Protein AF-A0A819L5E0-F1 (afdb_monomer_lite)

Structure (mmCIF, N/CA/C/O backbone):
data_AF-A0A819L5E0-F1
#
_entry.id   AF-A0A819L5E0-F1
#
loop_
_atom_site.group_PDB
_atom_site.id
_atom_site.type_symbol
_atom_site.label_atom_id
_atom_site.label_alt_id
_atom_site.label_comp_id
_atom_site.label_asym_id
_atom_site.label_entity_id
_atom_site.label_seq_id
_atom_site.pdbx_PDB_ins_code
_atom_site.Cartn_x
_atom_site.Cartn_y
_atom_site.Cartn_z
_atom_site.occup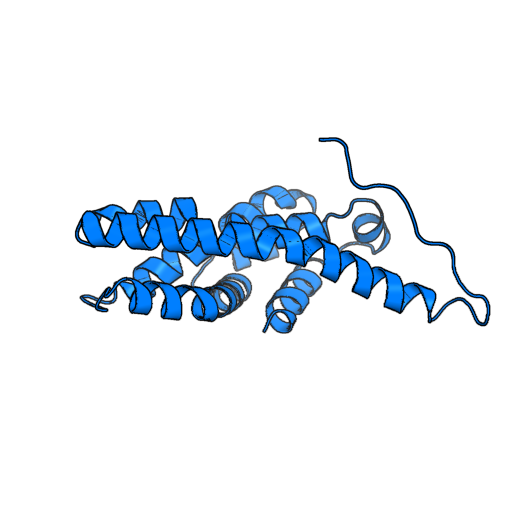ancy
_atom_site.B_iso_or_equiv
_atom_site.auth_seq_id
_atom_site.auth_comp_id
_atom_site.auth_asym_id
_atom_site.auth_atom_id
_atom_site.pdbx_PDB_model_num
ATOM 1 N N . ASN A 1 1 ? 6.641 -13.888 3.696 1.00 53.22 1 ASN A N 1
ATOM 2 C CA . ASN A 1 1 ? 5.994 -13.370 2.470 1.00 53.22 1 ASN A CA 1
ATOM 3 C C . ASN A 1 1 ? 6.698 -12.191 1.804 1.00 53.22 1 ASN A C 1
ATOM 5 O O . ASN A 1 1 ? 6.152 -11.643 0.860 1.00 53.22 1 ASN A O 1
ATOM 9 N N . TYR A 1 2 ? 7.936 -11.851 2.180 1.00 66.38 2 TYR A N 1
ATOM 10 C CA . TYR A 1 2 ? 8.722 -10.840 1.456 1.00 66.38 2 TYR A CA 1
ATOM 11 C C . TYR A 1 2 ? 9.127 -11.281 0.036 1.00 66.38 2 TYR A C 1
ATOM 13 O O . TYR A 1 2 ? 9.378 -10.443 -0.821 1.00 66.38 2 TYR A O 1
ATOM 21 N N . SER A 1 3 ? 9.142 -12.592 -0.227 1.00 71.31 3 SER A N 1
ATOM 22 C CA . SER A 1 3 ? 9.585 -13.184 -1.492 1.00 71.31 3 SER A CA 1
ATOM 23 C C . SER A 1 3 ? 8.715 -12.808 -2.693 1.00 71.31 3 SER A C 1
ATOM 25 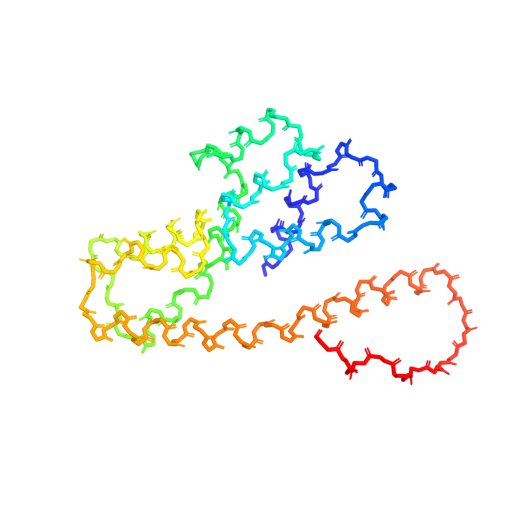O O . SER A 1 3 ? 9.263 -12.470 -3.731 1.00 71.31 3 SER A O 1
ATOM 27 N N . ILE A 1 4 ? 7.383 -12.814 -2.564 1.00 76.75 4 ILE A N 1
ATOM 28 C CA . ILE A 1 4 ? 6.472 -12.557 -3.699 1.00 76.75 4 ILE A CA 1
ATOM 29 C C . ILE A 1 4 ? 6.593 -11.113 -4.191 1.00 76.75 4 ILE A C 1
ATOM 31 O O . ILE A 1 4 ? 6.761 -10.886 -5.384 1.00 76.75 4 ILE A O 1
ATOM 35 N N . LEU A 1 5 ? 6.563 -10.141 -3.273 1.00 81.44 5 LEU A N 1
ATOM 36 C CA . LEU A 1 5 ? 6.744 -8.734 -3.628 1.00 81.44 5 LEU A CA 1
ATOM 37 C C . LEU A 1 5 ? 8.118 -8.502 -4.273 1.00 81.44 5 LEU A C 1
ATOM 39 O O . LEU A 1 5 ? 8.225 -7.726 -5.213 1.00 81.44 5 LEU A O 1
ATOM 43 N N . SER A 1 6 ? 9.156 -9.201 -3.802 1.00 78.56 6 SER A N 1
ATOM 44 C CA . SER A 1 6 ? 10.522 -9.018 -4.309 1.00 78.56 6 SER A CA 1
ATOM 45 C C . SER A 1 6 ? 10.646 -9.544 -5.733 1.00 78.56 6 SER A C 1
ATOM 47 O O . SER A 1 6 ? 11.178 -8.851 -6.593 1.00 78.56 6 SER A O 1
ATOM 49 N N . ILE A 1 7 ? 10.052 -10.709 -6.006 1.00 76.19 7 ILE A N 1
ATOM 50 C CA . ILE A 1 7 ? 9.970 -11.278 -7.355 1.00 76.19 7 ILE A CA 1
ATOM 51 C C . ILE A 1 7 ? 9.215 -10.334 -8.293 1.00 76.19 7 ILE A C 1
ATOM 53 O O . ILE A 1 7 ? 9.703 -10.040 -9.375 1.00 76.19 7 ILE A O 1
ATOM 57 N N . ILE A 1 8 ? 8.053 -9.818 -7.882 1.00 83.00 8 ILE A N 1
ATOM 58 C CA . ILE A 1 8 ? 7.266 -8.908 -8.729 1.00 83.00 8 ILE A CA 1
ATOM 59 C C . ILE A 1 8 ? 8.051 -7.633 -9.035 1.00 83.00 8 ILE A C 1
ATOM 61 O O . ILE A 1 8 ? 8.101 -7.218 -10.186 1.00 83.00 8 ILE A O 1
ATOM 65 N N . LEU A 1 9 ? 8.710 -7.042 -8.036 1.00 83.31 9 LEU A N 1
ATOM 66 C CA . LEU A 1 9 ? 9.545 -5.861 -8.253 1.00 83.31 9 LEU A CA 1
ATOM 67 C C . LEU A 1 9 ? 10.741 -6.158 -9.167 1.00 83.31 9 LEU A C 1
ATOM 69 O O . LEU A 1 9 ? 11.110 -5.296 -9.952 1.00 83.31 9 LEU A O 1
ATOM 73 N N . GLN A 1 10 ? 11.325 -7.357 -9.110 1.00 79.44 10 GLN A N 1
ATOM 74 C CA . GLN A 1 10 ? 12.389 -7.759 -10.040 1.00 79.44 10 GLN A CA 1
ATOM 75 C C . GLN A 1 10 ? 11.862 -7.896 -11.470 1.00 79.44 10 GLN A C 1
ATOM 77 O O . GLN A 1 10 ? 12.503 -7.411 -12.395 1.00 79.44 10 GLN A O 1
ATOM 82 N N . LEU A 1 11 ? 10.679 -8.490 -11.647 1.00 80.94 11 LEU A N 1
ATOM 83 C CA . LEU A 1 11 ? 10.050 -8.651 -12.961 1.00 80.94 11 LEU A CA 1
ATOM 84 C C . LEU A 1 11 ? 9.700 -7.306 -13.610 1.00 80.94 11 LEU A C 1
ATOM 86 O O . LEU A 1 11 ? 9.870 -7.143 -14.812 1.00 80.94 11 LEU A O 1
ATOM 90 N N . LEU A 1 12 ? 9.287 -6.306 -12.822 1.00 80.31 12 LEU A N 1
ATOM 91 C CA . LEU A 1 12 ? 9.047 -4.948 -13.336 1.00 80.31 12 LEU A CA 1
ATOM 92 C C . LEU A 1 12 ? 10.308 -4.293 -13.924 1.00 80.31 12 LEU A C 1
ATOM 94 O O . LEU A 1 12 ? 10.195 -3.347 -14.699 1.00 80.31 12 LEU A O 1
ATOM 98 N N . PHE A 1 13 ? 11.487 -4.793 -13.556 1.00 76.06 13 PHE A N 1
ATOM 99 C CA . PHE A 1 13 ? 12.790 -4.299 -13.987 1.00 76.06 13 PHE A CA 1
ATOM 100 C C . PHE A 1 13 ? 13.523 -5.310 -14.887 1.00 76.06 13 PHE A C 1
ATOM 102 O O . PHE A 1 13 ? 14.680 -5.084 -15.227 1.00 76.06 13 PHE A O 1
ATOM 109 N N . GLU A 1 14 ? 12.873 -6.404 -15.305 1.00 70.19 14 GLU A N 1
ATOM 110 C CA . GLU A 1 14 ? 13.498 -7.490 -16.080 1.00 70.19 14 GLU A CA 1
ATOM 111 C C . GLU A 1 14 ? 14.065 -7.011 -17.427 1.00 70.19 14 GLU A C 1
ATOM 113 O O . GLU A 1 14 ? 15.034 -7.573 -17.931 1.00 70.19 14 GLU A O 1
ATOM 118 N N . SER A 1 15 ? 13.502 -5.942 -17.998 1.00 62.47 15 SER A N 1
ATOM 119 C CA . SER A 1 15 ? 13.977 -5.328 -19.243 1.00 62.47 15 SER A CA 1
ATOM 120 C C . SER A 1 15 ? 15.094 -4.293 -19.059 1.00 62.47 15 SER A C 1
ATOM 122 O O . SER A 1 15 ? 15.530 -3.703 -20.048 1.00 62.47 15 SER A O 1
ATOM 124 N N . ILE A 1 16 ? 15.525 -4.019 -17.825 1.00 64.38 16 ILE A N 1
ATOM 125 C CA . ILE A 1 16 ? 16.597 -3.061 -17.532 1.00 64.38 16 ILE A CA 1
ATOM 126 C C . ILE A 1 16 ? 17.926 -3.805 -17.489 1.00 64.38 16 ILE A C 1
ATOM 128 O O . ILE A 1 16 ? 18.033 -4.848 -16.848 1.00 64.38 16 ILE A O 1
ATOM 132 N N . ASP A 1 17 ? 18.947 -3.257 -18.152 1.00 63.53 17 ASP A N 1
ATOM 133 C CA . ASP A 1 17 ? 20.284 -3.840 -18.101 1.00 63.53 17 ASP A CA 1
ATOM 134 C C . ASP A 1 17 ? 20.792 -3.921 -16.651 1.00 63.53 17 ASP A C 1
ATOM 136 O O . ASP A 1 17 ? 20.626 -3.015 -15.825 1.00 63.53 17 ASP A O 1
ATOM 140 N N . ASP A 1 18 ? 21.440 -5.040 -16.368 1.00 60.56 18 ASP A N 1
ATOM 141 C CA . ASP A 1 18 ? 21.921 -5.476 -15.069 1.00 60.56 18 ASP A CA 1
ATOM 142 C C . ASP A 1 18 ? 22.933 -4.463 -14.489 1.00 60.56 18 ASP A C 1
ATOM 144 O O . ASP A 1 18 ? 23.084 -4.356 -13.275 1.00 60.56 18 ASP A O 1
ATOM 148 N N . GLU A 1 19 ? 23.612 -3.683 -15.340 1.00 65.25 19 GLU A N 1
ATOM 149 C CA . GLU A 1 19 ? 24.536 -2.610 -14.943 1.00 65.25 19 GLU A CA 1
ATOM 150 C C . GLU A 1 19 ? 23.799 -1.405 -14.320 1.00 65.25 19 GLU A C 1
ATOM 152 O O . GLU A 1 19 ? 24.167 -0.970 -13.228 1.00 65.25 19 GLU A O 1
ATOM 157 N N . CYS A 1 20 ? 22.669 -0.966 -14.895 1.00 64.56 20 CYS A N 1
ATOM 158 C CA . CYS A 1 20 ? 21.808 0.072 -14.302 1.00 64.56 20 CYS A CA 1
ATOM 159 C C . CYS A 1 20 ? 21.242 -0.357 -12.939 1.00 64.56 20 CYS A C 1
ATOM 161 O O . CYS A 1 20 ? 21.181 0.440 -12.004 1.00 64.56 20 CYS A O 1
ATOM 163 N N . LEU A 1 21 ? 20.870 -1.633 -12.798 1.00 64.88 21 LEU A N 1
ATOM 164 C CA . LEU A 1 21 ? 20.398 -2.194 -11.529 1.00 64.88 21 LEU A CA 1
ATOM 165 C C . LEU A 1 21 ? 21.513 -2.314 -10.475 1.00 64.88 21 LEU A C 1
ATOM 167 O O . LEU A 1 21 ? 21.241 -2.210 -9.273 1.00 64.88 21 LEU A O 1
ATOM 171 N N . LYS A 1 22 ? 22.763 -2.533 -10.908 1.00 58.06 22 LYS A N 1
ATOM 172 C CA . LYS A 1 22 ? 23.938 -2.718 -10.038 1.00 58.06 22 LYS A CA 1
ATOM 173 C C . LYS A 1 22 ? 24.593 -1.410 -9.603 1.00 58.06 22 LYS A C 1
ATOM 175 O O . LYS A 1 22 ? 25.129 -1.371 -8.498 1.00 58.06 22 LYS A O 1
ATOM 180 N N . GLU A 1 23 ? 24.563 -0.362 -10.422 1.00 58.25 23 GLU A N 1
ATOM 181 C CA . GLU A 1 23 ? 25.326 0.864 -10.156 1.00 58.25 23 GLU A CA 1
ATOM 182 C C . GLU A 1 23 ? 24.711 1.782 -9.085 1.00 58.25 23 GLU A C 1
ATOM 184 O O . GLU A 1 23 ? 25.432 2.600 -8.516 1.00 58.25 23 GLU A O 1
ATOM 189 N N . THR A 1 24 ? 23.417 1.666 -8.755 1.00 57.78 24 THR A N 1
ATOM 190 C CA . THR A 1 24 ? 22.725 2.758 -8.027 1.00 57.78 24 THR A CA 1
ATOM 191 C C . THR A 1 24 ? 21.798 2.363 -6.876 1.00 57.78 24 THR A C 1
ATOM 193 O O . THR A 1 24 ? 21.067 3.212 -6.378 1.00 57.78 24 THR A O 1
ATOM 196 N N . ASN A 1 25 ? 21.823 1.123 -6.367 1.00 75.62 25 ASN A N 1
ATOM 197 C CA . ASN A 1 25 ? 20.898 0.698 -5.294 1.00 75.62 25 ASN A CA 1
ATOM 198 C C . ASN A 1 25 ? 19.403 0.922 -5.642 1.00 75.62 25 ASN A C 1
ATOM 200 O O . ASN A 1 25 ? 18.562 0.859 -4.747 1.00 75.62 25 ASN A O 1
ATOM 204 N N . ILE A 1 26 ? 19.057 1.130 -6.923 1.00 79.94 26 ILE A N 1
ATOM 205 C CA . ILE A 1 26 ? 17.705 1.513 -7.369 1.00 79.94 26 ILE A CA 1
ATOM 206 C C . ILE A 1 26 ? 16.675 0.497 -6.905 1.00 79.94 26 ILE A C 1
ATOM 208 O O . ILE A 1 26 ? 15.627 0.878 -6.408 1.00 79.94 26 ILE A O 1
ATOM 212 N N . PHE A 1 27 ? 16.980 -0.798 -6.999 1.00 81.88 27 PHE A N 1
ATOM 213 C CA . PHE A 1 27 ? 16.062 -1.833 -6.531 1.00 81.88 27 PHE A CA 1
ATOM 214 C C . PHE A 1 27 ? 15.770 -1.724 -5.025 1.00 81.88 27 PHE A C 1
ATOM 216 O O . PHE A 1 27 ? 14.631 -1.887 -4.592 1.00 81.88 27 PHE A O 1
ATOM 223 N N . ASN A 1 28 ? 16.795 -1.439 -4.216 1.00 80.69 28 ASN A N 1
ATOM 224 C CA . ASN A 1 28 ? 16.641 -1.291 -2.769 1.00 80.69 28 ASN A CA 1
ATOM 225 C C . ASN A 1 28 ? 15.836 -0.036 -2.434 1.00 80.69 28 ASN A C 1
ATOM 227 O O . ASN A 1 28 ? 14.953 -0.085 -1.578 1.00 80.69 28 ASN A O 1
ATOM 231 N N . ASP A 1 29 ? 16.135 1.061 -3.124 1.00 86.12 29 ASP A N 1
ATOM 232 C CA . ASP A 1 29 ? 15.423 2.323 -2.981 1.00 86.12 29 ASP A CA 1
ATOM 233 C C . ASP A 1 29 ? 13.955 2.183 -3.406 1.00 86.12 29 ASP A C 1
ATOM 235 O O . ASP A 1 29 ? 13.063 2.561 -2.656 1.00 86.12 29 ASP A O 1
ATOM 239 N N . LEU A 1 30 ? 13.686 1.521 -4.533 1.00 87.50 30 LEU A N 1
ATOM 240 C CA . LEU A 1 30 ? 12.349 1.176 -5.013 1.00 87.50 30 LEU A CA 1
ATOM 241 C C . LEU A 1 30 ? 11.587 0.336 -3.995 1.00 87.50 30 LEU A C 1
ATOM 243 O O . LEU A 1 30 ? 10.459 0.669 -3.638 1.00 87.50 30 LEU A O 1
ATOM 247 N N . TRP A 1 31 ? 12.191 -0.760 -3.530 1.00 88.19 31 TRP A N 1
ATOM 248 C CA . TRP A 1 31 ? 11.586 -1.620 -2.521 1.00 88.19 31 TRP A CA 1
ATOM 249 C C . TRP A 1 31 ? 11.213 -0.804 -1.283 1.00 88.19 31 TRP A C 1
ATOM 251 O O . TRP A 1 31 ? 10.086 -0.889 -0.786 1.00 88.19 31 TRP A O 1
ATOM 261 N N . PHE A 1 32 ? 12.157 -0.008 -0.780 1.00 88.00 32 PHE A N 1
ATOM 262 C CA . PHE A 1 32 ? 11.959 0.806 0.410 1.00 88.00 32 PHE A CA 1
ATOM 263 C C . PHE A 1 32 ? 10.856 1.843 0.193 1.00 88.00 32 PHE A C 1
ATOM 265 O O . PHE A 1 32 ? 9.925 1.939 0.992 1.00 88.00 32 PHE A O 1
ATOM 272 N N . THR A 1 33 ? 10.925 2.571 -0.911 1.00 91.25 33 THR A N 1
ATOM 273 C CA . THR A 1 33 ? 9.983 3.619 -1.279 1.00 91.25 33 THR A CA 1
ATOM 274 C C . THR A 1 33 ? 8.581 3.053 -1.444 1.00 91.25 33 THR A C 1
ATOM 276 O O . THR A 1 33 ? 7.668 3.506 -0.766 1.00 91.25 33 THR A O 1
ATOM 279 N N . ILE A 1 34 ? 8.399 1.985 -2.220 1.00 92.31 34 ILE A N 1
ATOM 280 C CA . ILE A 1 34 ? 7.076 1.390 -2.438 1.00 92.31 34 ILE A CA 1
ATOM 281 C C . ILE A 1 34 ? 6.513 0.772 -1.154 1.00 92.31 34 ILE A C 1
ATOM 283 O O . ILE A 1 34 ? 5.318 0.895 -0.891 1.00 92.31 34 ILE A O 1
ATOM 287 N N . THR A 1 35 ? 7.338 0.137 -0.315 1.00 91.62 35 THR A N 1
ATOM 288 C CA . THR A 1 35 ? 6.842 -0.462 0.939 1.00 91.62 35 THR A CA 1
ATOM 289 C C . THR A 1 35 ? 6.500 0.566 2.022 1.00 91.62 35 THR A C 1
ATOM 291 O O . THR A 1 35 ? 5.709 0.242 2.917 1.00 91.62 35 THR A O 1
ATOM 294 N N . ASN A 1 36 ? 7.011 1.798 1.940 1.00 91.00 36 ASN A N 1
ATOM 295 C CA . ASN A 1 36 ? 6.699 2.872 2.888 1.00 91.00 36 ASN A CA 1
ATOM 296 C C . ASN A 1 36 ? 5.652 3.864 2.361 1.00 91.00 36 ASN A C 1
ATOM 298 O O . ASN A 1 36 ? 4.708 4.189 3.089 1.00 91.00 36 ASN A O 1
ATOM 302 N N . ASP A 1 37 ? 5.787 4.272 1.101 1.00 93.62 37 ASP A N 1
ATOM 303 C CA . ASP A 1 37 ? 5.001 5.317 0.432 1.00 93.62 37 ASP A CA 1
ATOM 304 C C . ASP A 1 37 ? 3.890 4.739 -0.470 1.00 93.62 37 ASP A C 1
ATOM 306 O O . ASP A 1 37 ? 3.131 5.481 -1.096 1.00 93.62 37 ASP A O 1
ATOM 310 N N . GLY A 1 38 ? 3.768 3.411 -0.532 1.00 95.25 38 GLY A N 1
ATOM 311 C CA . GLY A 1 38 ? 2.735 2.705 -1.286 1.00 95.25 38 GLY A CA 1
ATOM 312 C C . GLY A 1 38 ? 2.970 2.700 -2.793 1.00 95.25 38 GLY A C 1
ATOM 313 O O . GLY A 1 38 ? 3.965 3.216 -3.306 1.00 95.25 38 GLY A O 1
ATOM 314 N N . LEU A 1 39 ? 2.019 2.111 -3.519 1.00 96.12 39 LEU A N 1
ATOM 315 C CA . LEU A 1 39 ? 2.099 1.906 -4.965 1.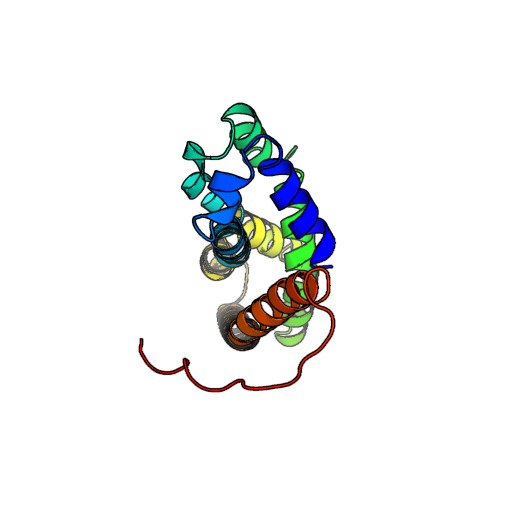00 96.12 39 LEU A CA 1
ATOM 316 C C . LEU A 1 39 ? 2.382 3.199 -5.731 1.00 96.12 39 LEU A C 1
ATOM 318 O O . LEU A 1 39 ? 3.220 3.191 -6.618 1.00 96.12 39 LEU A O 1
ATOM 322 N N . THR A 1 40 ? 1.711 4.307 -5.402 1.00 95.88 40 THR A N 1
ATOM 323 C CA . THR A 1 40 ? 1.828 5.566 -6.169 1.00 95.88 40 THR A CA 1
ATOM 324 C C . THR A 1 40 ? 3.257 6.107 -6.244 1.00 95.88 40 THR A C 1
ATOM 326 O O . THR A 1 40 ? 3.605 6.797 -7.204 1.00 95.88 40 THR A O 1
ATOM 329 N N . SER A 1 41 ? 4.109 5.741 -5.286 1.00 95.56 41 SER A N 1
ATOM 330 C CA . SER A 1 41 ? 5.522 6.113 -5.264 1.00 95.56 41 SER A CA 1
ATOM 331 C C . SER A 1 41 ? 6.369 5.465 -6.366 1.00 95.56 41 SER A C 1
ATOM 333 O O . SER A 1 41 ? 7.449 5.975 -6.658 1.00 95.56 41 SER A O 1
ATOM 335 N N . ILE A 1 42 ? 5.868 4.419 -7.040 1.00 93.00 42 ILE A N 1
ATOM 336 C CA . ILE A 1 42 ? 6.532 3.805 -8.200 1.00 93.00 42 ILE A CA 1
ATOM 337 C C . ILE A 1 42 ? 6.776 4.812 -9.331 1.00 93.00 42 ILE A C 1
ATOM 339 O O . ILE A 1 42 ? 7.754 4.690 -10.059 1.00 93.00 42 ILE A O 1
ATOM 343 N N . THR A 1 43 ? 5.950 5.860 -9.423 1.00 94.25 43 THR A N 1
ATOM 344 C CA . THR A 1 43 ? 6.113 6.963 -10.386 1.00 94.25 43 THR A CA 1
ATOM 345 C C . THR A 1 43 ? 7.453 7.689 -10.267 1.00 94.25 43 THR A C 1
ATOM 347 O O . THR A 1 43 ? 7.909 8.258 -11.251 1.00 94.25 43 THR A O 1
ATOM 350 N N . LYS A 1 44 ? 8.128 7.624 -9.109 1.00 93.19 44 LYS A N 1
ATOM 351 C CA . LYS A 1 44 ? 9.493 8.151 -8.935 1.00 93.19 44 LYS A CA 1
ATOM 352 C C . LYS A 1 44 ? 10.529 7.420 -9.805 1.00 93.19 44 LYS A C 1
ATOM 354 O O . LYS A 1 44 ? 11.622 7.935 -9.994 1.00 93.19 44 LYS A O 1
ATOM 359 N N . TYR A 1 45 ? 10.182 6.243 -10.325 1.00 89.81 45 TYR A N 1
ATOM 360 C CA . TYR A 1 45 ? 11.041 5.384 -11.141 1.00 89.81 45 TYR A CA 1
ATOM 361 C C . TYR A 1 45 ? 10.549 5.283 -12.593 1.00 89.81 45 TYR A C 1
ATOM 363 O O . TYR A 1 45 ? 10.860 4.314 -13.284 1.00 89.81 45 TYR A O 1
ATOM 371 N N . SER A 1 46 ? 9.782 6.272 -13.068 1.00 90.25 46 SER A N 1
ATOM 372 C CA . SER A 1 46 ? 9.275 6.325 -14.449 1.00 90.25 46 SER A CA 1
ATOM 373 C C . SER A 1 46 ? 10.369 6.288 -15.510 1.00 90.25 46 SER A C 1
ATOM 375 O O . SER A 1 46 ? 10.132 5.795 -16.602 1.00 90.25 46 SER A O 1
ATOM 377 N N . ASP A 1 47 ? 11.564 6.778 -15.186 1.00 86.94 47 ASP A N 1
ATOM 378 C CA . ASP A 1 47 ? 12.692 6.797 -16.123 1.00 86.94 47 ASP A CA 1
ATOM 379 C C . ASP A 1 47 ? 13.301 5.400 -16.330 1.00 86.94 47 ASP A C 1
ATOM 381 O O . ASP A 1 47 ? 14.025 5.167 -17.295 1.00 86.94 47 ASP A O 1
ATOM 385 N N . TYR A 1 48 ? 12.999 4.466 -15.424 1.00 84.19 48 TYR A N 1
ATOM 386 C CA . TYR A 1 48 ? 13.504 3.095 -15.436 1.00 84.19 48 TYR A CA 1
ATOM 387 C C . TYR A 1 48 ? 12.446 2.104 -15.931 1.00 84.19 48 TYR A C 1
ATOM 389 O O . TYR A 1 48 ? 12.759 1.135 -16.616 1.00 84.19 48 TYR A O 1
ATOM 397 N N . ILE A 1 49 ? 11.181 2.339 -15.595 1.00 85.19 49 ILE A N 1
ATOM 398 C CA . ILE A 1 49 ? 10.088 1.414 -15.888 1.00 85.19 49 ILE A CA 1
ATOM 399 C C . ILE A 1 49 ? 9.400 1.835 -17.186 1.00 85.19 49 ILE A C 1
ATOM 401 O O . ILE A 1 49 ? 8.980 2.980 -17.330 1.00 85.19 49 ILE A O 1
ATOM 405 N N . ILE A 1 50 ? 9.226 0.885 -18.107 1.00 87.88 50 ILE A N 1
ATOM 406 C CA . ILE A 1 50 ? 8.505 1.103 -19.368 1.00 87.88 50 ILE A CA 1
ATOM 407 C C . ILE A 1 50 ? 7.101 1.661 -19.082 1.00 87.88 50 ILE A C 1
ATOM 409 O O . ILE A 1 50 ? 6.377 1.135 -18.236 1.00 87.88 50 ILE A O 1
ATOM 413 N N . GLU A 1 51 ? 6.700 2.701 -19.815 1.00 89.75 51 GLU A N 1
ATOM 414 C CA . GLU A 1 51 ? 5.444 3.432 -19.592 1.00 89.75 51 GLU A CA 1
ATOM 415 C C . GLU A 1 51 ? 4.204 2.520 -19.579 1.00 89.75 51 GLU A C 1
ATOM 417 O O . GLU A 1 51 ? 3.351 2.653 -18.703 1.00 89.75 51 GLU A O 1
ATOM 422 N N . ASP A 1 52 ? 4.119 1.545 -20.488 1.00 90.38 52 ASP A N 1
ATOM 423 C CA . ASP A 1 52 ? 3.004 0.588 -20.525 1.00 90.38 52 ASP A CA 1
ATOM 424 C C . ASP A 1 52 ? 2.916 -0.246 -19.238 1.00 90.38 52 ASP A C 1
ATOM 426 O O . ASP A 1 52 ? 1.834 -0.412 -18.671 1.00 90.38 52 ASP A O 1
ATOM 430 N N . VAL A 1 53 ? 4.064 -0.702 -18.726 1.00 89.12 53 VAL A N 1
ATOM 431 C CA . VAL A 1 53 ? 4.157 -1.446 -17.462 1.00 89.12 53 VAL A CA 1
ATOM 432 C C . VAL A 1 53 ? 3.755 -0.549 -16.290 1.00 89.12 53 VAL A C 1
ATOM 434 O O . VAL A 1 53 ? 2.996 -0.972 -15.418 1.00 89.12 53 VAL A O 1
ATOM 437 N N . MET A 1 54 ? 4.214 0.705 -16.280 1.00 90.62 54 MET A N 1
ATOM 438 C CA . MET A 1 54 ? 3.839 1.701 -15.274 1.00 90.62 54 MET A CA 1
ATOM 439 C C . MET A 1 54 ? 2.321 1.929 -15.251 1.00 90.62 54 MET A C 1
ATOM 441 O O . MET A 1 54 ? 1.695 1.857 -14.191 1.00 90.62 54 MET A O 1
ATOM 445 N N . ASN A 1 55 ? 1.720 2.159 -16.419 1.00 91.75 55 ASN A N 1
ATOM 446 C CA . ASN A 1 55 ? 0.286 2.393 -16.569 1.00 91.75 55 ASN A CA 1
ATOM 447 C C . ASN A 1 55 ? -0.539 1.179 -16.118 1.00 91.75 55 ASN A C 1
ATOM 449 O O . ASN A 1 55 ? -1.543 1.345 -15.418 1.00 91.75 55 ASN A O 1
ATOM 453 N N . GLU A 1 56 ? -0.093 -0.036 -16.447 1.00 92.06 56 GLU A N 1
ATOM 454 C CA . GLU A 1 56 ? -0.708 -1.272 -15.961 1.00 92.06 56 GLU A CA 1
ATOM 455 C C . GLU A 1 56 ? -0.648 -1.362 -14.429 1.00 92.06 56 GLU A C 1
ATOM 457 O O . GLU A 1 56 ? -1.671 -1.595 -13.778 1.00 92.06 56 GLU A O 1
ATOM 462 N N . GLN A 1 57 ? 0.523 -1.114 -13.829 1.00 92.00 57 GLN A N 1
ATOM 463 C CA . GLN A 1 57 ? 0.672 -1.207 -12.376 1.00 92.00 57 GLN A CA 1
ATOM 464 C C . GLN A 1 57 ? -0.075 -0.102 -11.624 1.00 92.00 57 GLN A C 1
ATOM 466 O O . GLN A 1 57 ? -0.488 -0.335 -10.488 1.00 92.00 57 GLN A O 1
ATOM 471 N N . LEU A 1 58 ? -0.304 1.071 -12.215 1.00 92.12 58 LEU A N 1
ATOM 472 C CA . LEU A 1 58 ? -1.113 2.130 -11.599 1.00 92.12 58 LEU A CA 1
ATOM 473 C C . LEU A 1 58 ? -2.626 1.872 -11.720 1.00 92.12 58 LEU A C 1
ATOM 475 O O . LEU A 1 58 ? -3.412 2.412 -10.931 1.00 92.12 58 LEU A O 1
ATOM 479 N N . ASN A 1 59 ? -3.058 0.997 -12.633 1.00 92.44 59 ASN A N 1
ATOM 480 C CA . ASN A 1 59 ? -4.438 0.531 -12.691 1.00 92.44 59 ASN A CA 1
ATOM 481 C C . ASN A 1 59 ? -4.700 -0.551 -11.627 1.00 92.44 59 ASN A C 1
ATOM 483 O O . ASN A 1 59 ? -4.562 -1.747 -11.874 1.00 92.44 59 ASN A O 1
ATOM 487 N N . LYS A 1 60 ? -5.163 -0.139 -10.440 1.00 83.75 60 LYS A N 1
ATOM 488 C CA . LYS A 1 60 ? -5.417 -1.020 -9.275 1.00 83.75 60 LYS A CA 1
ATOM 489 C C . LYS A 1 60 ? -6.182 -2.309 -9.579 1.00 83.75 60 LYS A C 1
ATOM 491 O O . LYS A 1 60 ? -5.940 -3.323 -8.933 1.00 83.75 60 LYS A O 1
ATOM 496 N N . SER A 1 61 ? -7.126 -2.267 -10.521 1.00 85.81 61 SER A N 1
ATOM 497 C CA . SER A 1 61 ? -7.966 -3.424 -10.856 1.00 85.81 61 SER A CA 1
ATOM 498 C C . SER A 1 61 ? -7.196 -4.552 -11.553 1.00 85.81 61 SER A C 1
ATOM 500 O O . SER A 1 61 ? -7.615 -5.705 -11.488 1.00 85.81 61 SER A O 1
ATOM 502 N N . GLN A 1 62 ? -6.071 -4.221 -12.188 1.00 84.38 62 GLN A N 1
ATOM 503 C CA . GLN A 1 62 ? -5.231 -5.130 -12.973 1.00 84.38 62 GLN A CA 1
ATOM 504 C C . GLN A 1 62 ? -3.808 -5.247 -12.402 1.00 84.38 62 GLN A C 1
ATOM 506 O O . GLN A 1 62 ? -3.079 -6.174 -12.737 1.00 84.38 62 GLN A O 1
ATOM 511 N N . SER A 1 63 ? -3.432 -4.338 -11.502 1.00 94.19 63 SER A N 1
ATOM 512 C CA . SER A 1 63 ? -2.097 -4.240 -10.929 1.00 94.19 63 SER A CA 1
ATOM 513 C C . SER A 1 63 ? -1.743 -5.439 -10.053 1.00 94.19 63 SER A C 1
ATOM 515 O O . SER A 1 63 ? -2.218 -5.593 -8.920 1.00 94.19 63 SER A O 1
ATOM 517 N N . THR A 1 64 ? -0.837 -6.267 -10.564 1.00 92.50 64 THR A N 1
ATOM 518 C CA . THR A 1 64 ? -0.245 -7.374 -9.806 1.00 92.50 64 THR A CA 1
ATOM 519 C C . THR A 1 64 ? 0.582 -6.842 -8.632 1.00 92.50 64 THR A C 1
ATOM 521 O O . THR A 1 64 ? 0.538 -7.406 -7.535 1.00 92.50 64 THR A O 1
ATOM 524 N N . LEU A 1 65 ? 1.268 -5.707 -8.816 1.00 93.44 65 LEU A N 1
ATOM 525 C CA . LEU A 1 65 ? 2.008 -5.045 -7.746 1.00 93.44 65 LEU A CA 1
ATOM 526 C C . LEU A 1 65 ? 1.085 -4.556 -6.623 1.00 93.44 65 LEU A C 1
ATOM 528 O O . LEU A 1 65 ? 1.411 -4.747 -5.450 1.00 93.44 65 LEU A O 1
ATOM 532 N N . PHE A 1 66 ? -0.080 -3.986 -6.953 1.00 95.44 66 PHE A N 1
ATOM 533 C CA . PHE A 1 66 ? -1.069 -3.589 -5.950 1.00 95.44 66 PHE A CA 1
ATOM 534 C C . PHE A 1 66 ? -1.481 -4.788 -5.097 1.00 95.44 66 PHE A C 1
ATOM 536 O O . PHE A 1 66 ? -1.434 -4.706 -3.875 1.00 95.44 66 PHE A O 1
ATOM 543 N N . GLN A 1 67 ? -1.819 -5.923 -5.718 1.00 94.44 67 GLN A N 1
ATOM 544 C CA . GLN A 1 67 ? -2.214 -7.125 -4.976 1.00 94.44 67 GLN A CA 1
ATOM 545 C C . GLN A 1 67 ? -1.084 -7.644 -4.080 1.00 94.44 67 GLN A C 1
ATOM 547 O O . GLN A 1 67 ? -1.317 -7.976 -2.919 1.00 94.44 67 GLN A O 1
ATOM 552 N N . ALA A 1 68 ? 0.155 -7.655 -4.570 1.00 92.81 68 ALA A N 1
ATOM 553 C CA . ALA A 1 68 ? 1.299 -8.091 -3.775 1.00 92.81 68 ALA A CA 1
ATOM 554 C C . ALA A 1 68 ? 1.589 -7.171 -2.582 1.00 92.81 68 ALA A C 1
ATOM 556 O O . ALA A 1 68 ? 1.852 -7.658 -1.480 1.00 92.81 68 ALA A O 1
ATOM 557 N N . LEU A 1 69 ? 1.497 -5.853 -2.775 1.00 94.19 69 LEU A N 1
ATOM 558 C CA . LEU A 1 69 ? 1.611 -4.879 -1.689 1.00 94.19 69 LEU A CA 1
ATOM 559 C C . LEU A 1 69 ? 0.468 -5.025 -0.692 1.00 94.19 69 LEU A C 1
ATOM 561 O O . LEU A 1 69 ? 0.696 -5.018 0.517 1.00 94.19 69 LEU A O 1
ATOM 565 N N . ARG A 1 70 ? -0.748 -5.241 -1.190 1.00 95.12 70 ARG A N 1
ATOM 566 C CA . ARG A 1 70 ? -1.925 -5.491 -0.365 1.00 95.12 70 ARG A CA 1
ATOM 567 C C . ARG A 1 70 ? -1.699 -6.695 0.542 1.00 95.12 70 ARG A C 1
ATOM 569 O O . ARG A 1 70 ? -1.907 -6.596 1.745 1.00 95.12 70 ARG A O 1
ATOM 576 N N . GLU A 1 71 ? -1.195 -7.807 0.010 1.00 92.81 71 GLU A N 1
ATOM 577 C CA . GLU A 1 71 ? -0.840 -8.985 0.813 1.00 92.81 71 GLU A CA 1
ATOM 578 C C . GLU A 1 71 ? 0.308 -8.717 1.798 1.00 92.81 71 GLU A C 1
ATOM 580 O O . GLU A 1 71 ? 0.257 -9.172 2.945 1.00 92.81 71 GLU A O 1
ATOM 585 N N . TYR A 1 72 ? 1.326 -7.956 1.383 1.00 91.56 72 TYR A N 1
ATOM 586 C CA . TYR A 1 72 ? 2.429 -7.539 2.252 1.00 91.56 72 TYR A CA 1
ATOM 587 C C . TYR A 1 72 ? 1.914 -6.753 3.469 1.00 91.56 72 TYR A C 1
ATOM 589 O O . TYR A 1 72 ? 2.277 -7.055 4.610 1.00 91.56 72 TYR A O 1
ATOM 597 N N . TYR A 1 73 ? 1.032 -5.777 3.244 1.00 94.31 73 TYR A N 1
ATOM 598 C CA . TYR A 1 73 ? 0.462 -4.945 4.300 1.00 94.31 73 TYR A CA 1
ATOM 599 C C . TYR A 1 73 ? -0.559 -5.691 5.153 1.00 94.31 73 TYR A C 1
ATOM 601 O O . TYR A 1 73 ? -0.613 -5.475 6.368 1.00 94.31 73 TYR A O 1
ATOM 609 N N . ARG A 1 74 ? -1.321 -6.614 4.552 1.00 94.38 74 ARG A N 1
ATOM 610 C CA . ARG A 1 74 ? -2.364 -7.395 5.226 1.00 94.38 74 ARG A CA 1
ATOM 611 C C . ARG A 1 74 ? -1.860 -8.047 6.510 1.00 94.38 74 ARG A C 1
ATOM 613 O O . ARG A 1 74 ? -2.526 -7.974 7.545 1.00 94.38 74 ARG A O 1
ATOM 620 N N . GLN A 1 75 ? -0.672 -8.649 6.438 1.00 88.94 75 GLN A N 1
ATOM 621 C CA . GLN A 1 75 ? -0.064 -9.376 7.554 1.00 88.94 75 GLN A CA 1
ATOM 622 C C . GLN A 1 75 ? 0.241 -8.482 8.758 1.00 88.94 75 GLN A C 1
ATOM 624 O O . GLN A 1 75 ? 0.195 -8.951 9.892 1.00 88.94 75 GLN A O 1
ATOM 629 N N . ALA A 1 76 ? 0.540 -7.206 8.517 1.00 91.12 76 ALA A N 1
ATOM 630 C CA . ALA A 1 76 ? 0.893 -6.251 9.558 1.00 91.12 76 ALA A CA 1
ATOM 631 C C . ALA A 1 76 ? -0.317 -5.446 10.051 1.00 91.12 76 ALA A C 1
ATOM 633 O O . ALA A 1 76 ? -0.458 -5.237 11.251 1.00 91.12 76 ALA A O 1
ATOM 634 N N . ILE A 1 77 ? -1.227 -5.042 9.160 1.00 93.75 77 ILE A N 1
ATOM 635 C CA . ILE A 1 77 ? -2.388 -4.214 9.521 1.00 93.75 77 ILE A CA 1
ATOM 636 C C . ILE A 1 77 ? -3.369 -4.977 10.413 1.00 93.75 77 ILE A C 1
ATOM 638 O O . ILE A 1 77 ? -3.857 -4.425 11.398 1.00 93.75 77 ILE A O 1
ATOM 642 N N . PHE A 1 78 ? -3.655 -6.246 10.103 1.00 92.81 78 PHE A N 1
ATOM 643 C CA . PHE A 1 78 ? -4.682 -6.997 10.828 1.00 92.81 78 PHE A CA 1
ATOM 644 C C . PHE A 1 78 ? -4.394 -7.127 12.341 1.00 92.81 78 PHE A C 1
ATOM 646 O O . PHE A 1 78 ? -5.275 -6.795 13.141 1.00 92.81 78 PHE A O 1
ATOM 653 N N . PRO A 1 79 ? -3.177 -7.515 12.780 1.00 94.19 79 PRO A N 1
ATOM 654 C CA . PRO A 1 79 ? -2.821 -7.494 14.200 1.00 94.19 79 PRO A CA 1
ATOM 655 C C . PRO A 1 79 ? -2.952 -6.114 14.856 1.00 94.19 79 PRO A C 1
ATOM 657 O O . PRO A 1 79 ? -3.441 -6.028 15.982 1.00 94.19 79 PRO A O 1
ATOM 660 N N . LEU A 1 80 ? -2.561 -5.040 14.160 1.00 95.44 80 LEU A N 1
ATOM 661 C CA . LEU A 1 80 ? -2.591 -3.674 14.699 1.00 95.44 80 LEU A CA 1
ATOM 662 C C . LEU A 1 80 ? -4.027 -3.187 14.925 1.00 95.44 80 LEU A C 1
ATOM 664 O O . LEU A 1 80 ? -4.320 -2.578 15.953 1.00 95.44 80 LEU A O 1
ATOM 668 N N . LEU A 1 81 ? -4.947 -3.504 14.014 1.00 94.50 81 LEU A N 1
ATOM 669 C CA . LEU A 1 81 ? -6.368 -3.191 14.189 1.00 94.50 81 LEU A CA 1
ATOM 670 C C . LEU A 1 81 ? -6.969 -3.940 15.377 1.00 94.50 81 LEU A C 1
ATOM 672 O O . LEU A 1 81 ? -7.650 -3.337 16.210 1.00 94.50 81 LEU A O 1
ATOM 676 N N . LYS A 1 82 ? -6.647 -5.233 15.503 1.00 93.88 82 LYS A N 1
ATOM 677 C CA . LYS A 1 82 ? -7.089 -6.060 16.630 1.00 93.88 82 LYS A CA 1
ATOM 678 C C . LYS A 1 82 ? -6.565 -5.528 17.967 1.00 93.88 82 LYS A C 1
ATOM 680 O O . LYS A 1 82 ? -7.333 -5.438 18.920 1.00 93.88 82 LYS A O 1
ATOM 685 N N . GLN A 1 83 ? -5.291 -5.134 18.035 1.00 94.62 83 GLN A N 1
ATOM 686 C CA . GLN A 1 83 ? -4.676 -4.549 19.234 1.00 94.62 83 GLN A CA 1
ATOM 687 C C . GLN A 1 83 ? -5.375 -3.256 19.681 1.00 94.62 83 GLN A C 1
ATOM 689 O O . GLN A 1 83 ? -5.483 -2.992 20.877 1.00 94.62 83 GLN A O 1
ATOM 694 N N . ASN A 1 84 ? -5.883 -2.474 18.728 1.00 93.19 84 ASN A N 1
ATOM 695 C CA . ASN A 1 84 ? -6.559 -1.203 18.985 1.00 93.19 84 ASN A CA 1
ATOM 696 C C . ASN A 1 84 ? -8.082 -1.331 19.150 1.00 93.19 84 ASN A C 1
ATOM 698 O O . ASN A 1 84 ? -8.774 -0.316 19.225 1.00 93.19 84 ASN A O 1
ATOM 702 N N . ASN A 1 85 ? -8.608 -2.560 19.241 1.00 92.94 85 ASN A N 1
ATOM 703 C CA . ASN A 1 85 ? -10.043 -2.853 19.337 1.00 92.94 85 ASN A CA 1
ATOM 704 C C . ASN A 1 85 ? -10.866 -2.193 18.217 1.00 92.94 85 ASN A C 1
ATOM 706 O O . ASN A 1 85 ? -11.987 -1.736 18.443 1.00 92.94 85 ASN A O 1
ATOM 710 N N . ILE A 1 86 ? -10.297 -2.108 17.013 1.00 91.56 86 ILE A N 1
ATOM 711 C CA . ILE A 1 86 ? -11.002 -1.585 15.846 1.00 91.56 86 ILE A CA 1
ATOM 712 C C . ILE A 1 86 ? -11.796 -2.735 15.239 1.00 91.56 86 ILE A C 1
ATOM 714 O O . ILE A 1 86 ? -11.227 -3.700 14.729 1.00 91.56 86 ILE A O 1
ATOM 718 N N . VAL A 1 87 ? -13.118 -2.635 15.347 1.00 88.25 87 VAL A N 1
ATOM 719 C CA . VAL A 1 87 ? -14.056 -3.571 14.729 1.00 88.25 87 VAL A CA 1
ATOM 720 C C . VAL A 1 87 ? -14.138 -3.261 13.239 1.00 88.25 87 VAL A C 1
ATOM 722 O O . VAL A 1 87 ? -14.131 -2.096 12.840 1.00 88.25 87 VAL A O 1
ATOM 725 N N . ASP A 1 88 ? -14.214 -4.305 12.420 1.00 87.12 88 ASP A N 1
ATOM 726 C CA . ASP A 1 88 ? -14.405 -4.167 10.980 1.00 87.12 88 ASP A CA 1
ATOM 727 C C . ASP A 1 88 ? -15.864 -3.817 10.655 1.00 87.12 88 ASP A C 1
ATOM 729 O O . ASP A 1 88 ? -16.670 -4.649 10.242 1.00 87.12 88 ASP A O 1
ATOM 733 N N . GLU A 1 89 ? -16.231 -2.568 10.922 1.00 86.06 89 GLU A N 1
ATOM 734 C CA . GLU A 1 89 ? -17.523 -2.014 10.539 1.00 86.06 89 GLU A CA 1
ATOM 735 C C . GLU A 1 89 ? -17.430 -1.403 9.139 1.00 86.06 89 GLU A C 1
ATOM 737 O O . GLU A 1 89 ? -16.514 -0.638 8.847 1.00 86.06 89 GLU A O 1
ATOM 742 N N . HIS A 1 90 ? -18.410 -1.688 8.276 1.00 89.06 90 HIS A N 1
ATOM 743 C CA . HIS A 1 90 ? -18.499 -1.109 6.927 1.00 89.06 90 HIS A CA 1
ATOM 744 C C . HIS A 1 90 ? -17.246 -1.332 6.055 1.00 89.06 90 HIS A C 1
ATOM 746 O O . HIS A 1 90 ? -16.877 -0.452 5.274 1.00 89.06 90 HIS A O 1
ATOM 752 N N . ASN A 1 91 ? -16.601 -2.499 6.174 1.00 92.81 91 ASN A N 1
ATOM 753 C CA . ASN A 1 91 ? -15.367 -2.852 5.459 1.00 92.81 91 ASN A CA 1
ATOM 754 C C . ASN A 1 91 ? -14.215 -1.866 5.734 1.00 92.81 91 ASN A C 1
ATOM 756 O O . ASN A 1 91 ? -13.408 -1.564 4.848 1.00 92.81 91 ASN A O 1
ATOM 760 N N . LEU A 1 92 ? -14.148 -1.322 6.955 1.00 93.75 92 LEU A N 1
ATOM 761 C CA . LEU A 1 92 ? -13.080 -0.417 7.376 1.00 93.75 92 LEU A CA 1
ATOM 762 C C . LEU A 1 92 ? -11.701 -1.065 7.211 1.00 93.75 92 LEU A C 1
ATOM 764 O O . LEU A 1 92 ? -10.748 -0.378 6.847 1.00 93.75 92 LEU A O 1
ATOM 768 N N . TYR A 1 93 ? -11.601 -2.376 7.437 1.00 95.50 93 TYR A N 1
ATOM 769 C CA . TYR A 1 93 ? -10.372 -3.125 7.223 1.00 9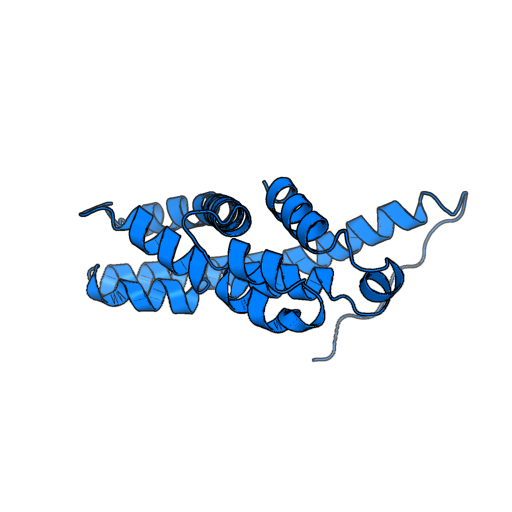5.50 93 TYR A CA 1
ATOM 770 C C . TYR A 1 93 ? -9.870 -3.020 5.782 1.00 95.50 93 TYR A C 1
ATOM 772 O O . TYR A 1 93 ? -8.742 -2.576 5.557 1.00 95.50 93 TYR A O 1
ATOM 780 N N . ASP A 1 94 ? -10.715 -3.390 4.817 1.00 95.94 94 ASP A N 1
ATOM 781 C CA . ASP A 1 94 ? -10.369 -3.342 3.397 1.00 95.94 94 ASP A CA 1
ATOM 782 C C . ASP A 1 94 ? -10.084 -1.907 2.953 1.00 95.94 94 ASP A C 1
ATOM 784 O O . ASP A 1 94 ? -9.122 -1.669 2.227 1.00 95.94 94 ASP A O 1
ATOM 788 N N . LEU A 1 95 ? -10.844 -0.931 3.460 1.00 96.44 95 LEU A N 1
ATOM 789 C CA . LEU A 1 95 ? -10.613 0.479 3.165 1.00 96.44 95 LEU A CA 1
ATOM 790 C C . LEU A 1 95 ? -9.236 0.960 3.649 1.00 96.44 95 LEU A C 1
ATOM 792 O O . LEU A 1 95 ? -8.540 1.660 2.913 1.00 96.44 95 LEU A O 1
ATOM 796 N N . ILE A 1 96 ? -8.842 0.628 4.882 1.00 96.62 96 ILE A N 1
ATOM 797 C CA . ILE A 1 96 ? -7.515 0.971 5.421 1.00 96.62 96 ILE A CA 1
ATOM 798 C C . ILE A 1 96 ? -6.430 0.282 4.600 1.00 96.62 96 ILE A C 1
ATOM 800 O O . ILE A 1 96 ? -5.453 0.925 4.211 1.00 96.62 96 ILE A O 1
ATOM 804 N N . LEU A 1 97 ? -6.616 -1.007 4.317 1.00 96.88 97 LEU A N 1
ATOM 805 C CA . LEU A 1 97 ? -5.665 -1.807 3.566 1.00 96.88 97 LEU A CA 1
ATOM 806 C C . LEU A 1 97 ? -5.445 -1.242 2.159 1.00 96.88 97 LEU A C 1
ATOM 808 O O . LEU A 1 97 ? -4.297 -1.058 1.760 1.00 96.88 97 LEU A O 1
ATOM 812 N N . ASP A 1 98 ? -6.509 -0.897 1.439 1.00 97.38 98 ASP A N 1
ATOM 813 C CA . ASP A 1 98 ? -6.424 -0.342 0.086 1.00 97.38 98 ASP A CA 1
ATOM 814 C C . ASP A 1 98 ? -5.770 1.047 0.083 1.00 97.38 98 ASP A C 1
ATOM 816 O O . ASP A 1 98 ? -4.892 1.312 -0.739 1.00 97.38 98 ASP A O 1
ATOM 820 N N . ASN A 1 99 ? -6.123 1.915 1.042 1.00 97.56 99 ASN A N 1
ATOM 821 C CA . ASN A 1 99 ? -5.509 3.241 1.157 1.00 97.56 99 ASN A CA 1
ATOM 822 C C . ASN A 1 99 ? -4.010 3.162 1.479 1.00 97.56 99 ASN A C 1
ATOM 824 O O . ASN A 1 99 ? -3.229 3.927 0.912 1.00 97.56 99 ASN A O 1
ATOM 828 N N . ILE A 1 100 ? -3.599 2.256 2.374 1.00 97.19 100 ILE A N 1
ATOM 829 C CA . ILE A 1 100 ? -2.178 2.038 2.686 1.00 97.19 100 ILE A CA 1
ATOM 830 C C . ILE A 1 100 ? -1.454 1.409 1.496 1.00 97.19 100 ILE A C 1
ATOM 832 O O . ILE A 1 100 ? -0.336 1.806 1.182 1.00 97.19 100 ILE A O 1
ATOM 836 N N . THR A 1 101 ? -2.099 0.482 0.789 1.00 97.06 101 THR A N 1
ATOM 837 C CA . THR A 1 101 ? -1.527 -0.134 -0.415 1.00 97.06 101 THR A CA 1
ATOM 838 C C . THR A 1 101 ? -1.223 0.908 -1.486 1.00 97.06 101 THR A C 1
ATOM 840 O O . THR A 1 101 ? -0.167 0.876 -2.114 1.00 97.06 101 THR A O 1
ATOM 843 N N . GLU A 1 102 ? -2.123 1.867 -1.676 1.00 97.44 102 GLU A N 1
ATOM 844 C CA . GLU A 1 102 ? -1.983 2.899 -2.698 1.00 97.44 102 GLU A CA 1
ATOM 845 C C . GLU A 1 102 ? -1.018 4.028 -2.310 1.00 97.44 102 GLU A C 1
ATOM 847 O O . GLU A 1 102 ? -0.221 4.474 -3.141 1.00 97.44 102 GLU A O 1
ATOM 852 N N . HIS A 1 103 ? -1.104 4.507 -1.067 1.00 96.75 103 HIS A N 1
ATOM 853 C CA . HIS A 1 103 ? -0.473 5.760 -0.633 1.00 96.75 103 HIS A CA 1
ATOM 854 C C . HIS A 1 103 ? 0.555 5.596 0.488 1.00 96.75 103 HIS A C 1
ATOM 856 O O . HIS A 1 103 ? 1.086 6.589 0.983 1.00 96.75 103 HIS A O 1
ATOM 862 N N . GLY A 1 104 ? 0.796 4.371 0.941 1.00 95.56 104 GLY A N 1
ATOM 863 C CA . GLY A 1 104 ? 1.703 4.092 2.041 1.00 95.56 104 GLY A CA 1
ATOM 864 C C . GLY A 1 104 ? 1.053 4.274 3.406 1.00 95.56 104 GLY A C 1
ATOM 865 O O . GLY A 1 104 ? -0.100 4.691 3.544 1.00 95.56 104 GLY A O 1
ATOM 866 N N . TRP A 1 105 ? 1.811 3.943 4.449 1.00 94.81 105 TRP A N 1
ATOM 867 C CA . TRP A 1 105 ? 1.292 3.788 5.811 1.00 94.81 105 TRP A CA 1
ATOM 868 C C . TRP A 1 105 ? 0.613 5.041 6.358 1.00 94.81 105 TRP A C 1
ATOM 870 O O . TRP A 1 105 ? -0.538 4.994 6.790 1.00 94.81 105 TRP A O 1
ATOM 880 N N . LEU A 1 106 ? 1.332 6.165 6.358 1.00 93.81 106 LEU A N 1
ATOM 881 C CA . LEU A 1 106 ? 0.885 7.376 7.044 1.00 93.81 106 LEU A CA 1
ATOM 882 C C . LEU A 1 106 ? -0.194 8.107 6.245 1.00 93.81 106 LEU A C 1
ATOM 884 O O . LEU A 1 106 ? -1.245 8.448 6.790 1.00 93.81 106 LEU A O 1
ATOM 888 N N . VAL A 1 107 ? 0.037 8.300 4.945 1.00 95.50 107 VAL A N 1
ATOM 889 C CA . VAL A 1 107 ? -0.916 8.982 4.061 1.00 95.50 107 VAL A CA 1
ATOM 890 C C . VAL A 1 107 ? -2.179 8.139 3.890 1.00 95.50 107 VAL A C 1
ATOM 892 O O . VAL A 1 107 ? -3.288 8.669 3.985 1.00 95.50 107 VAL A O 1
ATOM 895 N N . GLY A 1 108 ? -2.031 6.825 3.699 1.00 96.06 108 GLY A N 1
ATOM 896 C CA . GLY A 1 108 ? -3.154 5.900 3.595 1.00 96.06 108 GLY A CA 1
ATOM 897 C C . GLY A 1 108 ? -4.020 5.899 4.853 1.00 96.06 108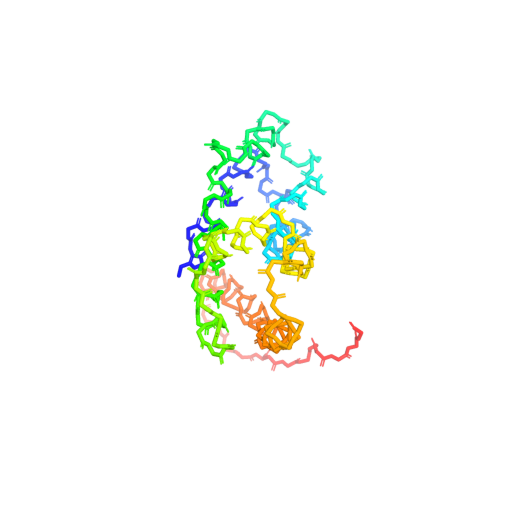 GLY A C 1
ATOM 898 O O . GLY A 1 108 ? -5.238 6.065 4.769 1.00 96.06 108 GLY A O 1
ATOM 899 N N . LEU A 1 109 ? -3.404 5.824 6.038 1.00 95.44 109 LEU A N 1
ATOM 900 C CA . LEU A 1 109 ? -4.145 5.896 7.296 1.00 95.44 109 LEU A CA 1
ATOM 901 C C . LEU A 1 109 ? -4.869 7.241 7.457 1.00 95.44 109 LEU A C 1
ATOM 903 O O . LEU A 1 109 ? -6.051 7.263 7.812 1.00 95.44 109 LEU A O 1
ATOM 907 N N . GLN A 1 110 ? -4.205 8.358 7.147 1.00 95.31 110 GLN A N 1
ATOM 908 C CA . GLN A 1 110 ? -4.790 9.698 7.248 1.00 95.31 110 GLN A CA 1
ATOM 909 C C . GLN A 1 110 ? -6.079 9.837 6.421 1.00 95.31 110 GLN A C 1
ATOM 911 O O . GLN A 1 110 ? -7.036 10.470 6.879 1.00 95.31 110 GLN A O 1
ATOM 916 N N . LYS A 1 111 ? -6.150 9.202 5.243 1.00 95.81 111 LYS A N 1
ATOM 917 C CA . LYS A 1 111 ? -7.354 9.193 4.392 1.00 95.81 111 LYS A CA 1
ATOM 918 C C . LYS A 1 111 ? -8.552 8.475 5.018 1.00 95.81 111 LYS A C 1
ATOM 920 O O . LYS A 1 111 ? -9.689 8.756 4.648 1.00 95.81 111 LYS A O 1
ATOM 925 N N . THR A 1 112 ? -8.320 7.604 5.998 1.00 94.44 112 THR A N 1
ATOM 926 C CA . THR A 1 112 ? -9.378 6.870 6.716 1.00 94.44 112 THR A CA 1
ATOM 927 C C . THR A 1 112 ? -9.773 7.499 8.051 1.00 94.44 112 THR A C 1
ATOM 929 O O . THR A 1 112 ? -10.659 6.990 8.736 1.00 94.44 112 THR A O 1
ATOM 932 N N . ARG A 1 113 ? -9.174 8.641 8.422 1.00 93.69 113 ARG A N 1
ATOM 933 C CA . ARG A 1 113 ? -9.385 9.303 9.721 1.00 93.69 113 ARG A CA 1
ATOM 934 C C . ARG A 1 113 ? -10.859 9.479 10.088 1.00 93.69 113 ARG A C 1
ATOM 936 O O . ARG A 1 113 ? -11.236 9.262 11.233 1.00 93.69 113 ARG A O 1
ATOM 943 N N . ASN A 1 114 ? -11.692 9.909 9.142 1.00 94.00 114 ASN A N 1
ATOM 944 C CA . ASN A 1 114 ? -13.108 10.203 9.387 1.00 94.00 114 ASN A CA 1
ATOM 945 C C . ASN A 1 114 ? -14.007 8.954 9.435 1.00 94.00 114 ASN A C 1
ATOM 947 O O . ASN A 1 114 ? -15.220 9.092 9.575 1.00 94.00 114 ASN A O 1
ATOM 951 N N . LYS A 1 115 ? -13.435 7.754 9.296 1.00 94.62 115 LYS A N 1
ATOM 952 C CA . LYS A 1 115 ? -14.157 6.476 9.294 1.00 94.62 115 LYS A CA 1
ATOM 953 C C . LYS A 1 115 ? -14.094 5.741 10.628 1.00 94.62 115 LYS A C 1
ATOM 955 O O . LYS A 1 115 ? -14.690 4.681 10.755 1.00 94.62 115 LYS A O 1
ATOM 960 N N . MET A 1 116 ? -13.391 6.291 11.615 1.00 93.44 116 MET A N 1
ATOM 961 C CA . MET A 1 116 ? -13.249 5.682 12.933 1.00 93.44 116 MET A CA 1
ATOM 962 C C . MET A 1 116 ? -13.277 6.737 14.049 1.00 93.44 116 MET A C 1
ATOM 964 O O . MET A 1 116 ? -12.989 7.913 13.799 1.00 93.44 116 MET A O 1
ATOM 968 N N . PRO A 1 117 ? -13.595 6.347 15.296 1.00 93.31 117 PRO A N 1
ATOM 969 C CA . PRO A 1 117 ? -13.501 7.243 16.442 1.00 93.31 117 PRO A CA 1
ATOM 970 C C . PRO A 1 117 ? -12.078 7.781 16.632 1.00 93.31 117 PRO A C 1
ATOM 972 O O . PRO A 1 117 ? -11.098 7.052 16.479 1.00 93.31 117 PRO A O 1
ATOM 975 N N . TRP A 1 118 ? -11.958 9.043 17.053 1.00 91.44 118 TRP A N 1
ATOM 976 C CA . TRP A 1 118 ? -10.662 9.717 17.217 1.00 91.44 118 TRP A CA 1
ATOM 977 C C . TRP A 1 118 ? -9.681 8.956 18.121 1.00 91.44 118 TRP A C 1
ATOM 979 O O . TRP A 1 118 ? -8.502 8.840 17.800 1.00 91.44 118 TRP A O 1
ATOM 989 N N . LYS A 1 119 ? -10.176 8.389 19.227 1.00 93.88 119 LYS A N 1
ATOM 990 C CA . LYS A 1 119 ? -9.358 7.604 20.159 1.00 93.88 119 LYS A CA 1
ATOM 991 C C . LYS A 1 119 ? -8.755 6.363 19.489 1.00 93.88 119 LYS A C 1
ATOM 993 O O . LYS A 1 119 ? -7.581 6.078 19.694 1.00 93.88 119 LYS A O 1
ATOM 998 N N . SER A 1 120 ? -9.543 5.658 18.678 1.00 93.62 120 SER A N 1
ATOM 999 C CA . SER A 1 120 ? -9.092 4.479 17.932 1.00 93.62 120 SER A CA 1
ATOM 1000 C C . SER A 1 120 ? -8.091 4.851 16.839 1.00 93.62 120 SER A C 1
ATOM 1002 O O . SER A 1 120 ? -7.086 4.167 16.683 1.00 93.62 120 SER A O 1
ATOM 1004 N N . TYR A 1 121 ? -8.326 5.967 16.138 1.00 94.56 121 TYR A N 1
ATOM 1005 C CA . TYR A 1 121 ? -7.396 6.493 15.136 1.00 94.56 121 TYR A CA 1
ATOM 1006 C C . TYR A 1 121 ? -6.016 6.784 15.728 1.00 94.56 121 TYR A C 1
ATOM 1008 O O . TYR A 1 121 ? -5.009 6.352 15.173 1.00 94.56 121 TYR A O 1
ATOM 1016 N N . ILE A 1 122 ? -5.966 7.488 16.863 1.00 95.19 122 ILE A N 1
ATOM 1017 C CA . ILE A 1 122 ? -4.699 7.818 17.525 1.00 95.19 122 ILE A CA 1
ATOM 1018 C C . ILE A 1 122 ? -3.965 6.556 17.984 1.00 95.19 122 ILE A C 1
ATOM 1020 O O . ILE A 1 122 ? -2.787 6.413 17.667 1.00 95.19 122 ILE A O 1
ATOM 1024 N N . GLY A 1 123 ? -4.654 5.609 18.630 1.00 94.19 123 GLY A N 1
ATOM 1025 C CA . GLY A 1 123 ? -4.022 4.353 19.051 1.00 94.19 123 GLY A CA 1
ATOM 1026 C C . GLY A 1 123 ? -3.456 3.547 17.874 1.00 94.19 123 GLY A C 1
ATOM 1027 O O . GLY A 1 123 ? -2.333 3.036 17.936 1.00 94.19 123 GLY A O 1
ATOM 1028 N N . LEU A 1 124 ? -4.194 3.487 16.759 1.00 95.25 124 LEU A N 1
ATOM 1029 C CA . LEU A 1 124 ? -3.730 2.820 15.544 1.00 95.25 124 LEU A CA 1
ATOM 1030 C C . LEU A 1 124 ? -2.514 3.524 14.930 1.00 95.25 124 LEU A C 1
ATOM 1032 O O . LEU A 1 124 ? -1.558 2.850 14.548 1.00 95.25 124 LEU A O 1
ATOM 1036 N N . LEU A 1 125 ? -2.525 4.858 14.864 1.00 94.62 125 LEU A N 1
ATOM 1037 C CA . LEU A 1 125 ? -1.399 5.649 14.368 1.00 94.62 125 LEU A CA 1
ATOM 1038 C C . LEU A 1 125 ? -0.135 5.409 15.205 1.00 94.62 125 LEU A C 1
ATOM 1040 O O . LEU A 1 125 ? 0.922 5.140 14.641 1.00 94.62 125 LEU A O 1
ATOM 1044 N N . GLU A 1 126 ? -0.240 5.448 16.533 1.00 94.56 126 GLU A N 1
ATOM 1045 C CA . GLU A 1 126 ? 0.879 5.165 17.444 1.00 94.56 126 GLU A CA 1
ATOM 1046 C C . GLU A 1 126 ? 1.421 3.741 17.253 1.00 94.56 126 GLU A C 1
ATOM 1048 O O . GLU A 1 126 ? 2.635 3.533 17.181 1.00 94.56 126 GLU A O 1
ATOM 1053 N N . SER A 1 127 ? 0.523 2.765 17.096 1.00 95.19 127 SER A N 1
ATOM 1054 C CA . SER A 1 127 ? 0.891 1.365 16.862 1.00 95.19 127 SER A CA 1
ATOM 1055 C C . SER A 1 127 ? 1.625 1.182 15.528 1.00 95.19 127 SER A C 1
ATOM 1057 O O . SER A 1 127 ? 2.629 0.473 15.469 1.00 95.19 127 SER A O 1
ATOM 1059 N N . ILE A 1 128 ? 1.166 1.854 14.465 1.00 92.69 128 ILE A N 1
ATOM 1060 C CA . ILE A 1 128 ? 1.834 1.858 13.155 1.00 92.69 128 ILE A CA 1
ATOM 1061 C C . ILE A 1 128 ? 3.207 2.525 13.250 1.00 92.69 128 ILE A C 1
ATOM 1063 O O . ILE A 1 128 ? 4.180 1.970 12.748 1.00 92.69 128 ILE A O 1
ATOM 1067 N N . LEU A 1 129 ? 3.324 3.674 13.921 1.00 91.62 129 LEU A N 1
ATOM 1068 C CA . LEU A 1 129 ? 4.611 4.356 14.092 1.00 91.62 129 LEU A CA 1
ATOM 1069 C C . LEU A 1 129 ? 5.623 3.476 14.837 1.00 91.62 129 LEU A C 1
ATOM 1071 O O . LEU A 1 129 ? 6.766 3.357 14.397 1.00 91.62 129 LEU A O 1
ATOM 1075 N N . SER A 1 130 ? 5.198 2.805 15.911 1.00 91.38 130 SER A N 1
ATOM 1076 C CA . SER A 1 130 ? 6.051 1.860 16.642 1.00 91.38 130 SER A CA 1
ATOM 1077 C C . SER A 1 130 ? 6.465 0.669 15.771 1.00 91.38 130 SER A C 1
ATOM 1079 O O . SER A 1 130 ? 7.636 0.291 15.747 1.00 91.38 130 SER A O 1
ATOM 1081 N N . PHE A 1 131 ? 5.528 0.110 14.999 1.00 91.25 131 PHE A N 1
ATOM 1082 C CA . PHE A 1 131 ? 5.807 -0.967 14.051 1.00 91.25 131 PHE A CA 1
ATOM 1083 C C . PHE A 1 131 ? 6.838 -0.559 12.987 1.00 91.25 131 PHE A C 1
ATOM 1085 O O . PHE A 1 131 ? 7.767 -1.318 12.706 1.00 91.25 131 PHE A O 1
ATOM 1092 N N . LEU A 1 132 ? 6.707 0.642 12.417 1.00 88.38 132 LEU A N 1
ATOM 1093 C CA . LEU A 1 132 ? 7.644 1.149 11.414 1.00 88.38 132 LEU A CA 1
ATOM 1094 C C . LEU A 1 132 ? 9.041 1.339 12.005 1.00 88.38 132 LEU A C 1
ATOM 1096 O O . LEU A 1 132 ? 10.008 0.866 11.417 1.00 88.38 132 LEU A O 1
ATOM 1100 N N . G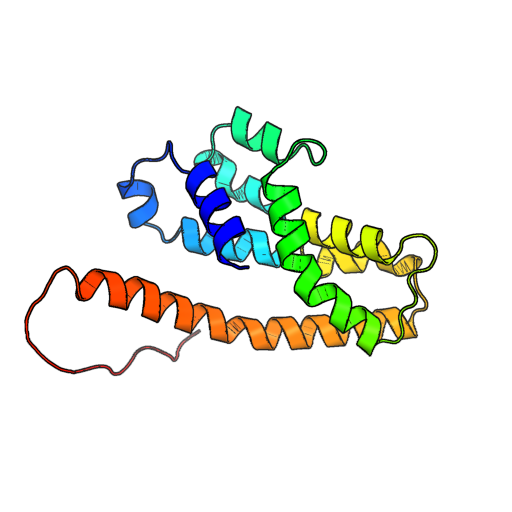LN A 1 133 ? 9.143 1.918 13.206 1.00 86.31 133 GLN A N 1
ATOM 1101 C CA . GLN A 1 133 ? 10.418 2.062 13.921 1.00 86.31 133 GLN A CA 1
ATOM 1102 C C . GLN A 1 133 ? 11.119 0.716 14.162 1.00 86.31 133 GLN A C 1
ATOM 1104 O O . GLN A 1 133 ? 12.341 0.637 14.059 1.00 86.31 133 GLN A O 1
ATOM 1109 N N . GLN A 1 134 ? 10.362 -0.350 14.446 1.00 86.31 134 GLN A N 1
ATOM 1110 C CA . GLN A 1 134 ? 10.907 -1.702 14.624 1.00 86.31 134 GLN A CA 1
ATOM 1111 C C . GLN A 1 134 ? 11.357 -2.351 13.309 1.00 86.31 134 GLN A C 1
ATOM 1113 O O . GLN A 1 134 ? 12.250 -3.198 13.321 1.00 86.31 134 GLN A O 1
ATOM 1118 N N . LYS A 1 135 ? 10.763 -1.972 12.171 1.00 77.94 135 LYS A N 1
ATOM 1119 C CA . LYS A 1 135 ? 11.144 -2.493 10.850 1.00 77.94 135 LYS A CA 1
ATOM 1120 C C . LYS A 1 135 ? 12.368 -1.807 10.250 1.00 77.94 135 LYS A C 1
ATOM 1122 O O . LYS A 1 135 ? 13.101 -2.463 9.512 1.00 77.94 135 LYS A O 1
ATOM 1127 N N . THR A 1 136 ? 12.621 -0.542 10.578 1.00 64.44 136 THR A N 1
ATOM 1128 C CA . THR A 1 136 ? 13.786 0.212 10.089 1.00 64.44 136 THR A CA 1
ATOM 1129 C C . THR A 1 136 ? 15.139 -0.492 10.315 1.00 64.44 136 THR A C 1
ATOM 1131 O O . THR A 1 136 ? 15.925 -0.533 9.369 1.00 64.44 136 THR A O 1
ATOM 1134 N N . PRO A 1 137 ? 15.438 -1.127 11.472 1.00 53.97 137 PRO A N 1
ATOM 1135 C CA . PRO A 1 137 ? 16.701 -1.857 11.648 1.00 53.97 137 PRO A CA 1
ATOM 1136 C C . PRO A 1 137 ? 16.813 -3.155 10.822 1.00 53.97 137 PRO A C 1
ATOM 1138 O O . PRO A 1 137 ? 17.922 -3.581 10.518 1.00 53.97 137 PRO A O 1
ATOM 1141 N N . VAL A 1 138 ? 15.702 -3.767 10.389 1.00 52.19 138 VAL A N 1
ATOM 1142 C CA . VAL A 1 138 ? 15.703 -5.053 9.653 1.00 52.19 138 VAL A CA 1
ATOM 1143 C C . VAL A 1 138 ? 16.187 -4.899 8.202 1.00 52.19 138 VAL A C 1
ATOM 1145 O O . VAL A 1 138 ? 16.641 -5.864 7.585 1.00 52.19 138 VAL A O 1
ATOM 1148 N N . PHE A 1 139 ? 16.144 -3.686 7.644 1.00 51.00 139 PHE A N 1
ATOM 1149 C CA . PHE A 1 139 ? 16.656 -3.427 6.295 1.00 51.00 139 PHE A CA 1
ATOM 1150 C C . PHE A 1 139 ? 18.190 -3.531 6.226 1.00 51.00 139 PHE A C 1
ATOM 1152 O O . PHE A 1 139 ? 18.730 -3.971 5.212 1.00 51.00 139 PHE A O 1
ATOM 1159 N N . ILE A 1 140 ? 18.883 -3.232 7.331 1.00 46.94 140 ILE A N 1
ATOM 1160 C CA . ILE A 1 140 ? 20.344 -3.359 7.451 1.00 46.94 140 ILE A CA 1
ATOM 1161 C C . ILE A 1 140 ? 20.766 -4.843 7.441 1.00 46.94 140 ILE A C 1
ATOM 1163 O O . ILE A 1 140 ? 21.757 -5.205 6.809 1.00 46.94 140 ILE A O 1
ATOM 1167 N N . ASP A 1 141 ? 19.972 -5.739 8.035 1.00 44.62 141 ASP A N 1
ATOM 1168 C CA . ASP A 1 141 ? 20.276 -7.180 8.045 1.00 44.62 141 ASP A CA 1
ATOM 1169 C C . ASP A 1 141 ? 20.005 -7.866 6.692 1.00 44.62 141 ASP A C 1
ATOM 1171 O O . ASP A 1 141 ? 20.756 -8.757 6.280 1.00 44.62 141 ASP A O 1
ATOM 1175 N N . MET A 1 142 ? 18.984 -7.425 5.944 1.00 46.47 142 MET A N 1
ATOM 1176 C CA . MET A 1 142 ? 18.745 -7.909 4.573 1.00 46.47 142 MET A CA 1
ATOM 1177 C C . MET A 1 142 ? 19.863 -7.485 3.598 1.00 46.47 142 MET A C 1
ATOM 1179 O O . MET A 1 142 ? 20.174 -8.231 2.664 1.00 46.47 142 MET A O 1
ATOM 1183 N N . GLN A 1 143 ? 20.524 -6.345 3.848 1.00 50.00 143 GLN A N 1
ATOM 1184 C CA . GLN A 1 143 ? 21.744 -5.947 3.135 1.00 50.00 143 GLN A CA 1
ATOM 1185 C C . GLN A 1 143 ? 22.918 -6.892 3.428 1.00 50.00 143 GLN A C 1
ATOM 1187 O O . GLN A 1 143 ? 23.650 -7.260 2.506 1.00 50.00 143 GLN A O 1
ATOM 1192 N N . LEU A 1 144 ? 23.081 -7.355 4.673 1.00 41.97 144 LEU A N 1
ATOM 1193 C CA . LEU A 1 144 ? 24.162 -8.280 5.030 1.00 41.97 144 LEU A CA 1
ATOM 1194 C C . LEU A 1 144 ? 23.986 -9.654 4.372 1.00 41.97 144 LEU A C 1
ATOM 1196 O O . LEU A 1 144 ? 24.957 -10.198 3.852 1.00 41.97 144 LEU A O 1
ATOM 1200 N N . GLN A 1 145 ? 22.765 -10.195 4.305 1.00 39.75 145 GLN A N 1
ATOM 1201 C CA . GLN A 1 145 ? 22.518 -11.518 3.709 1.00 39.75 145 GLN A CA 1
ATOM 1202 C C . GLN A 1 145 ? 22.659 -11.562 2.178 1.00 39.75 145 GLN A C 1
ATOM 1204 O O . GLN A 1 145 ? 23.212 -12.531 1.653 1.00 39.75 145 GLN A O 1
ATOM 1209 N N . SER A 1 146 ? 22.208 -10.534 1.446 1.00 41.69 146 SER A N 1
ATOM 1210 C CA . SER A 1 146 ? 22.362 -10.513 -0.022 1.00 41.69 146 SER A CA 1
ATOM 1211 C C . SER A 1 146 ? 23.826 -10.318 -0.448 1.00 41.69 146 SER A C 1
ATOM 1213 O O . SER A 1 146 ? 24.259 -10.869 -1.465 1.00 41.69 146 SER A O 1
ATOM 1215 N N . THR A 1 147 ? 24.609 -9.620 0.380 1.00 43.34 147 THR A N 1
ATOM 1216 C CA . THR A 1 147 ? 26.052 -9.427 0.189 1.00 43.34 147 THR A CA 1
ATOM 1217 C C . THR A 1 147 ? 26.848 -10.682 0.583 1.00 43.34 147 THR A C 1
ATOM 1219 O O . THR A 1 147 ? 27.765 -11.073 -0.142 1.00 43.34 147 THR A O 1
ATOM 1222 N N . PHE A 1 148 ? 26.451 -11.388 1.654 1.00 38.62 148 PHE A N 1
ATOM 1223 C CA . PHE A 1 148 ? 27.076 -12.651 2.086 1.00 38.62 148 PHE A CA 1
ATOM 1224 C C . PHE A 1 148 ? 26.910 -13.787 1.067 1.00 38.62 148 PHE A C 1
ATOM 1226 O O . PHE A 1 148 ? 27.864 -14.518 0.792 1.00 38.62 148 PHE A O 1
ATOM 1233 N N . ASN A 1 149 ? 25.727 -13.917 0.457 1.00 40.78 149 ASN A N 1
ATOM 1234 C CA . ASN A 1 149 ? 25.463 -14.992 -0.504 1.00 40.78 149 ASN A CA 1
ATOM 1235 C C . ASN A 1 149 ? 26.242 -14.821 -1.823 1.00 40.78 149 ASN A C 1
ATOM 1237 O O . ASN A 1 149 ? 26.588 -15.817 -2.451 1.00 40.78 149 ASN A O 1
ATOM 1241 N N . LYS A 1 150 ? 26.601 -13.587 -2.212 1.00 43.59 150 LYS A N 1
ATOM 1242 C CA . LYS A 1 150 ? 27.408 -13.314 -3.420 1.00 43.59 150 LYS A CA 1
ATOM 1243 C C . LYS A 1 150 ? 28.924 -13.463 -3.210 1.00 43.59 150 LYS A C 1
ATOM 1245 O O . LYS A 1 150 ? 29.644 -13.675 -4.184 1.00 43.59 150 LYS A O 1
ATOM 1250 N N . GLN A 1 151 ? 29.430 -13.382 -1.973 1.00 41.53 151 GLN A N 1
ATOM 1251 C CA . GLN A 1 151 ? 30.855 -13.623 -1.682 1.00 41.53 151 GLN A CA 1
ATOM 1252 C C . GLN A 1 151 ? 31.193 -15.113 -1.517 1.00 41.53 151 GLN A C 1
ATOM 1254 O O . GLN A 1 151 ? 32.288 -15.531 -1.896 1.00 41.53 151 GLN A O 1
ATOM 1259 N N . HIS A 1 152 ? 30.242 -15.937 -1.065 1.00 38.88 152 HIS A N 1
ATOM 1260 C CA . HIS A 1 152 ? 30.431 -17.390 -0.960 1.00 38.88 152 HIS A CA 1
ATOM 1261 C C . HIS A 1 152 ? 30.491 -18.125 -2.312 1.00 38.88 152 HIS A C 1
ATOM 1263 O O . HIS A 1 152 ? 31.051 -19.216 -2.376 1.00 38.88 152 HIS A O 1
ATOM 1269 N N . GLU A 1 153 ? 30.000 -17.523 -3.400 1.00 44.41 153 GLU A N 1
ATOM 1270 C CA . GLU A 1 153 ? 30.157 -18.062 -4.761 1.00 44.41 153 GLU A CA 1
ATOM 1271 C C . GLU A 1 153 ? 31.489 -17.685 -5.429 1.00 44.41 153 GLU A C 1
ATOM 1273 O O . GLU A 1 153 ? 31.862 -18.293 -6.431 1.00 44.41 153 GLU A O 1
ATOM 1278 N N . LYS A 1 154 ? 32.232 -16.703 -4.893 1.00 47.09 154 LYS A N 1
ATOM 1279 C CA . LYS A 1 154 ? 33.450 -16.186 -5.544 1.00 47.09 154 LYS A CA 1
ATOM 1280 C C . LYS A 1 154 ? 34.763 -16.474 -4.826 1.00 47.09 154 LYS A C 1
ATOM 1282 O O . LYS A 1 154 ? 35.801 -16.353 -5.473 1.00 47.09 154 LYS A O 1
ATOM 1287 N N . GLN A 1 155 ? 34.776 -16.863 -3.550 1.00 39.66 155 GLN A N 1
ATOM 1288 C CA . GLN A 1 155 ? 36.040 -17.103 -2.841 1.00 39.66 155 GLN A CA 1
ATOM 1289 C C . GLN A 1 155 ? 35.979 -18.312 -1.902 1.00 39.66 155 GLN A C 1
ATOM 1291 O O . GLN A 1 155 ? 35.361 -18.285 -0.841 1.00 39.66 155 GLN A O 1
ATOM 1296 N N . GLY A 1 156 ? 36.705 -19.368 -2.278 1.00 42.38 156 GLY A N 1
ATOM 1297 C CA . GLY A 1 156 ? 37.223 -20.330 -1.314 1.00 42.38 156 GLY A CA 1
ATOM 1298 C C . GLY A 1 156 ? 38.269 -19.661 -0.418 1.00 42.38 156 GLY A C 1
ATOM 1299 O O . GLY A 1 156 ? 39.119 -18.931 -0.914 1.00 42.38 156 GLY A O 1
ATOM 1300 N N . ASN A 1 157 ? 38.191 -19.946 0.885 1.00 42.25 157 ASN A N 1
ATOM 1301 C CA . ASN A 1 157 ? 39.181 -19.650 1.927 1.00 42.25 157 ASN A CA 1
ATOM 1302 C C . ASN A 1 157 ? 39.738 -18.212 1.971 1.00 42.25 157 ASN A C 1
ATOM 1304 O O . ASN A 1 157 ? 40.747 -17.910 1.349 1.00 42.25 157 ASN A O 1
ATOM 1308 N N . HIS A 1 158 ? 39.211 -17.371 2.862 1.00 34.47 158 HIS A N 1
ATOM 1309 C CA . HIS A 1 158 ? 39.871 -17.091 4.145 1.00 34.47 158 HIS A CA 1
ATOM 1310 C C . HIS A 1 158 ? 39.060 -16.102 4.995 1.00 34.47 158 HIS A C 1
ATOM 1312 O O . HIS A 1 158 ? 38.340 -15.236 4.516 1.00 34.47 158 HIS A O 1
ATOM 1318 N N . SER A 1 159 ? 39.180 -16.327 6.296 1.00 33.72 159 SER A N 1
ATOM 1319 C CA . SER A 1 159 ? 38.433 -15.757 7.408 1.00 33.72 159 SER A CA 1
ATOM 1320 C C . SER A 1 159 ? 38.717 -14.274 7.701 1.00 33.72 159 SER A C 1
ATOM 1322 O O . SER A 1 159 ? 39.867 -13.852 7.660 1.00 33.72 159 SER A O 1
ATOM 1324 N N . LEU A 1 160 ? 37.653 -13.584 8.143 1.00 38.34 160 LEU A N 1
ATOM 1325 C CA . LEU A 1 160 ? 37.580 -12.498 9.140 1.00 38.34 160 LEU A CA 1
ATOM 1326 C C . LEU A 1 160 ? 38.441 -11.236 8.949 1.00 38.34 160 LEU A C 1
ATOM 1328 O O . LEU A 1 160 ? 39.630 -11.242 9.239 1.00 38.34 160 LEU A O 1
ATOM 1332 N N . THR A 1 161 ? 37.775 -10.101 8.696 1.00 32.31 161 THR A N 1
ATOM 1333 C CA . THR A 1 161 ? 37.789 -8.907 9.578 1.00 32.31 161 THR A CA 1
ATOM 1334 C C . THR A 1 161 ? 36.620 -7.987 9.188 1.00 32.31 161 THR A C 1
ATOM 1336 O O . THR A 1 161 ? 36.664 -7.305 8.171 1.00 32.31 161 THR A O 1
ATOM 1339 N N . ILE A 1 162 ? 35.561 -7.982 10.001 1.00 38.12 162 ILE A N 1
ATOM 1340 C CA . ILE A 1 162 ? 34.537 -6.926 10.044 1.00 38.12 162 ILE A CA 1
ATOM 1341 C C . ILE A 1 162 ? 34.969 -5.966 11.151 1.00 38.12 162 ILE A C 1
ATOM 1343 O O . ILE A 1 162 ? 35.363 -6.454 12.206 1.00 38.12 162 ILE A O 1
ATOM 1347 N N . ILE A 1 163 ? 34.886 -4.651 10.921 1.00 32.34 163 ILE A N 1
ATOM 1348 C CA . ILE A 1 163 ? 34.391 -3.616 11.853 1.00 32.34 163 ILE A CA 1
ATOM 1349 C C . ILE A 1 163 ? 34.510 -2.233 11.165 1.00 32.34 163 ILE A C 1
ATOM 1351 O O . ILE A 1 163 ? 35.479 -1.970 10.460 1.00 32.34 163 ILE A O 1
ATOM 1355 N N . LEU A 1 164 ? 33.536 -1.364 11.482 1.00 28.69 164 LEU A N 1
ATOM 1356 C CA . LEU A 1 164 ? 33.419 0.087 11.243 1.00 28.69 164 LEU A CA 1
ATOM 1357 C C . LEU A 1 164 ? 32.877 0.524 9.876 1.00 28.69 164 LEU A C 1
ATOM 1359 O O . LEU A 1 164 ? 33.642 0.736 8.952 1.00 28.69 164 LEU A O 1
ATOM 1363 N N . PHE A 1 165 ? 31.565 0.782 9.812 1.00 27.34 165 PHE A N 1
ATOM 1364 C CA . PHE A 1 165 ? 31.026 2.104 9.446 1.00 27.34 165 PHE A CA 1
ATOM 1365 C C . PHE A 1 165 ? 29.519 2.156 9.754 1.00 27.34 165 PHE A C 1
ATOM 1367 O O . PHE A 1 165 ? 28.673 1.866 8.919 1.00 27.34 165 PHE A O 1
ATOM 1374 N N . CYS A 1 166 ? 29.181 2.500 10.997 1.00 29.94 166 CYS A N 1
ATOM 1375 C CA . CYS A 1 166 ? 27.843 2.942 11.394 1.00 29.94 166 CYS A CA 1
ATOM 1376 C C . CYS A 1 166 ? 28.027 3.977 12.498 1.00 29.94 166 CYS A C 1
ATOM 1378 O O . CYS A 1 166 ? 28.105 3.620 13.669 1.00 29.94 166 CYS A O 1
ATOM 1380 N N . LEU A 1 167 ? 28.199 5.234 12.091 1.00 30.20 167 LEU A N 1
ATOM 1381 C CA . LEU A 1 167 ? 27.894 6.453 12.842 1.00 30.20 167 LEU A CA 1
ATOM 1382 C C . LEU A 1 167 ? 28.358 7.630 11.984 1.00 30.20 167 LEU A C 1
ATOM 1384 O O . LEU A 1 167 ? 29.507 8.044 12.093 1.00 30.20 167 LEU A O 1
ATOM 1388 N N . GLN A 1 168 ? 27.472 8.128 11.121 1.00 31.02 168 GLN A N 1
ATOM 1389 C CA . GLN A 1 168 ? 27.252 9.562 10.910 1.00 31.02 168 GLN A CA 1
ATOM 1390 C C . GLN A 1 168 ? 26.162 9.782 9.851 1.00 31.02 168 GLN A C 1
ATOM 1392 O O . GLN A 1 168 ? 26.403 9.539 8.673 1.00 31.02 168 GLN A O 1
ATOM 1397 N N . LEU A 1 169 ? 25.043 10.338 10.343 1.00 34.75 169 LEU A N 1
ATOM 1398 C CA . LEU A 1 169 ? 23.934 11.015 9.649 1.00 34.75 169 LEU A CA 1
ATOM 1399 C C . LEU A 1 169 ? 22.790 10.130 9.139 1.00 34.75 169 LEU A C 1
ATOM 1401 O O . LEU A 1 169 ? 22.951 9.438 8.117 1.00 34.75 169 LEU A O 1
#

Foldseek 3Di:
DVVQLLVVLCVQQVPPDPCVVPPPCVSVVLVVCCLAFAQQSCVVCPVRGDPVSNVQLLPCVRHPNLVVSLVVVLVVLVVLCVVLVNDCDPNLVVQLSSLCNHGNNPRSLVVCCVVDDVSSSVSSVVSVVVVVVVCVVVSVVVVVVVVVVVVVVPDDDDDDDDDDDDDDD

Sequence (169 aa):
NYSILSIILQLLFESIDDECLKETNIFNDLWFTITNDGLTSITKYSDYIIEDVMNEQLNKSQSTLFQALREYYRQAIFPLLKQNNIVDEHNLYDLILDNITEHGWLVGLQKTRNKMPWKSYIGLLESILSFLQQKTPVFIDMQLQSTFNKQHEKQGNHSLTIILFCLQL

pLDDT: mean 78.53, std 21.27, range [27.34, 97.56]

Secondary structure (DSSP, 8-state):
-HHHHHHHHHHTTTTS-HHHHHHS-HHHHHHHHHHHH-GGGGGGGTTTS-HHHHHHHH-TTT-HHHHHHHHHHHHHHHHHHHHTT----TTHHHHHHHHHHHH-HHHHHHHTGGGS-HHHHHHHHHHHHHHHHHHTTHHHHHHHHHHHHHHTTT--S------------

Radius of gyration: 18.74 Å; chains: 1; bounding box: 58×31×41 Å